Protein AF-A0A6N3R6K9-F1 (afdb_monomer)

Sequence (55 aa):
MPQLKGVIKTPTGEPLDGATITLTSIHNRAGILKSVFSHVTTQNGEYDFPVLPGV

Radius of gyration: 13.18 Å; Cα contacts (8 Å, |Δi|>4): 107; chains: 1; bounding box: 28×21×33 Å

Organism: NCBI:txid754091

Mean predicted aligned error: 4.35 Å

pLDDT: mean 90.09, std 10.03, range [58.09, 98.56]

Structure (mmCIF, N/CA/C/O backbone):
data_AF-A0A6N3R6K9-F1
#
_entry.id   AF-A0A6N3R6K9-F1
#
loop_
_atom_site.group_PDB
_atom_site.id
_atom_site.type_symbol
_atom_site.label_atom_id
_atom_site.label_alt_id
_atom_site.label_comp_id
_atom_site.label_asym_id
_atom_site.label_entity_id
_atom_site.label_seq_id
_atom_site.pdbx_PDB_ins_code
_atom_site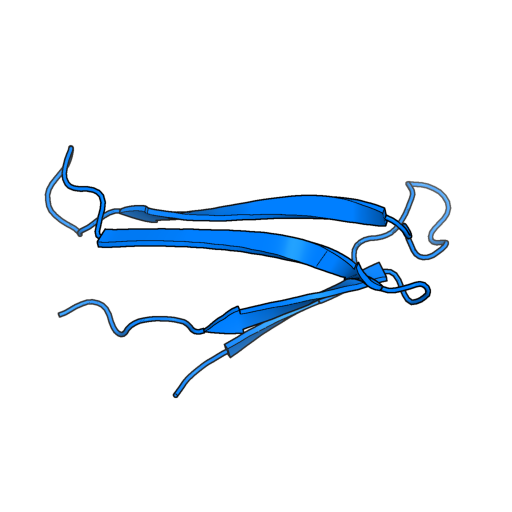.Cartn_x
_atom_site.Cartn_y
_atom_site.Cartn_z
_atom_site.occupancy
_atom_site.B_iso_or_equiv
_atom_site.auth_seq_id
_atom_site.auth_comp_id
_atom_site.auth_asym_id
_atom_site.auth_atom_id
_atom_site.pdbx_PDB_model_num
ATOM 1 N N . MET A 1 1 ? 16.710 -5.372 1.944 1.00 72.62 1 MET A 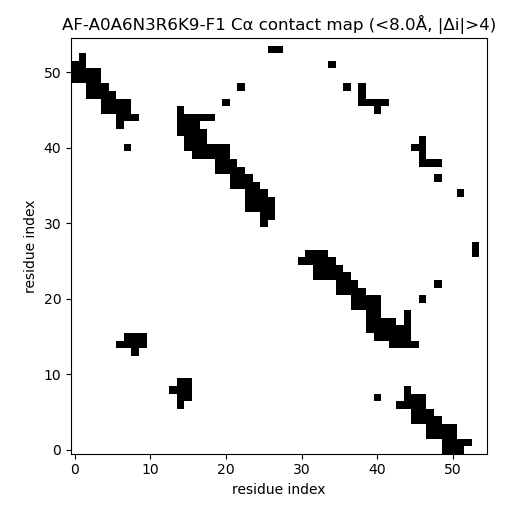N 1
ATOM 2 C CA . MET A 1 1 ? 16.173 -4.705 0.736 1.00 72.62 1 MET A CA 1
ATOM 3 C C . MET A 1 1 ? 15.525 -3.401 1.169 1.00 72.62 1 MET A C 1
ATOM 5 O O . MET A 1 1 ? 14.855 -3.438 2.200 1.00 72.62 1 MET A O 1
ATOM 9 N N . PRO A 1 2 ? 15.759 -2.277 0.471 1.00 86.94 2 PRO A N 1
ATOM 10 C CA . PRO A 1 2 ? 15.118 -1.010 0.807 1.00 86.94 2 PRO A CA 1
ATOM 11 C C . PRO A 1 2 ? 13.592 -1.139 0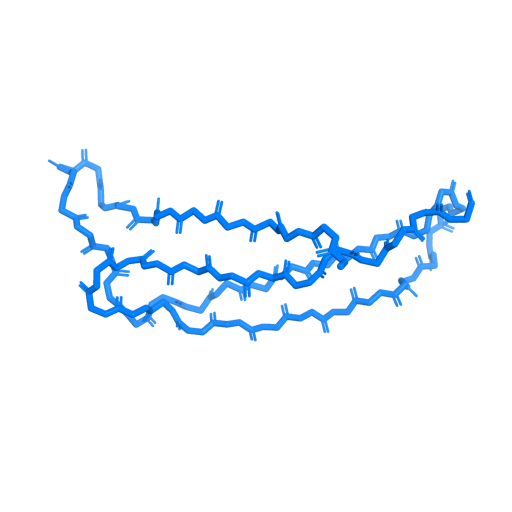.733 1.00 86.94 2 PRO A C 1
ATOM 13 O O . PRO A 1 2 ? 13.066 -1.899 -0.080 1.00 86.94 2 PRO A O 1
ATOM 16 N N . GLN A 1 3 ? 12.908 -0.412 1.610 1.00 91.69 3 GLN A N 1
ATOM 17 C CA . GLN A 1 3 ? 11.453 -0.413 1.736 1.00 91.69 3 GLN A CA 1
ATOM 18 C C . GLN A 1 3 ? 10.926 1.005 1.530 1.00 91.69 3 GLN A C 1
ATOM 20 O O . GLN A 1 3 ? 11.506 1.962 2.053 1.00 91.69 3 GLN A O 1
ATOM 25 N N . LEU A 1 4 ? 9.830 1.131 0.787 1.00 92.94 4 LEU A N 1
ATOM 26 C CA . LEU A 1 4 ? 9.034 2.347 0.712 1.00 92.94 4 LEU A CA 1
ATOM 27 C C . LEU A 1 4 ? 7.842 2.164 1.646 1.00 92.94 4 LEU A C 1
ATOM 29 O O . LEU A 1 4 ? 6.864 1.508 1.294 1.00 92.94 4 LEU A O 1
ATOM 33 N N . LYS A 1 5 ? 7.942 2.768 2.825 1.00 96.31 5 LYS A N 1
ATOM 34 C CA . LYS A 1 5 ? 6.920 2.701 3.866 1.00 96.31 5 LYS A CA 1
ATOM 35 C C . LYS A 1 5 ? 6.405 4.082 4.228 1.00 96.31 5 LYS A C 1
ATOM 37 O O . LYS A 1 5 ? 7.144 5.066 4.134 1.00 96.31 5 LYS A O 1
ATOM 42 N N . GLY A 1 6 ? 5.160 4.147 4.667 1.00 97.12 6 GLY A N 1
ATOM 43 C CA . GLY A 1 6 ? 4.529 5.397 5.063 1.00 97.12 6 GLY A CA 1
ATOM 44 C C . GLY A 1 6 ? 3.146 5.185 5.656 1.00 97.12 6 GLY A C 1
ATOM 45 O O . GLY A 1 6 ? 2.710 4.055 5.857 1.00 97.12 6 GLY A O 1
ATOM 46 N N . VAL A 1 7 ? 2.476 6.300 5.940 1.00 98.12 7 VAL A N 1
ATOM 47 C CA . VAL A 1 7 ? 1.113 6.337 6.474 1.00 98.12 7 VAL A CA 1
ATOM 48 C C . VAL A 1 7 ? 0.270 7.235 5.580 1.00 98.12 7 VAL A C 1
ATOM 50 O O . VAL A 1 7 ? 0.633 8.392 5.358 1.00 98.12 7 VAL A O 1
ATOM 53 N N . ILE A 1 8 ? -0.853 6.720 5.086 1.00 97.44 8 ILE A N 1
ATOM 54 C CA . ILE A 1 8 ? -1.878 7.516 4.409 1.00 97.44 8 ILE A CA 1
ATOM 55 C C . ILE A 1 8 ? -2.882 8.019 5.439 1.00 97.44 8 ILE A C 1
ATOM 57 O O . ILE A 1 8 ? -3.319 7.288 6.329 1.00 97.44 8 ILE A O 1
ATOM 61 N N . LYS A 1 9 ? -3.244 9.292 5.301 1.00 98.19 9 LYS A N 1
ATOM 62 C CA . LYS A 1 9 ? -4.185 9.984 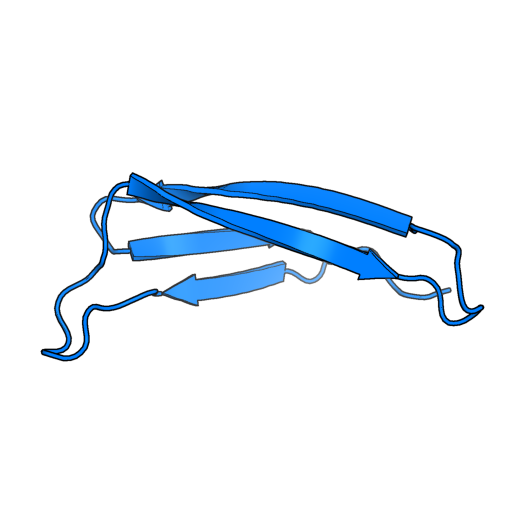6.176 1.00 98.19 9 LYS A CA 1
ATOM 63 C C . LYS A 1 9 ? -5.275 10.667 5.361 1.00 98.19 9 LYS A C 1
ATOM 65 O O . LYS A 1 9 ? -5.061 11.023 4.201 1.00 98.19 9 LYS A O 1
ATOM 70 N N . THR A 1 10 ? -6.424 10.871 5.986 1.00 96.56 10 THR A N 1
ATOM 71 C CA . THR A 1 10 ? -7.482 11.770 5.519 1.00 96.56 10 THR A CA 1
ATOM 72 C C . THR A 1 10 ? -6.983 13.228 5.511 1.00 96.56 10 THR A C 1
ATOM 74 O O . THR A 1 10 ? -5.960 13.541 6.132 1.00 96.56 10 THR A O 1
ATOM 77 N N . PRO A 1 11 ? -7.708 14.167 4.872 1.00 97.69 11 PRO A N 1
ATOM 78 C CA . PRO A 1 11 ? -7.375 15.594 4.935 1.00 97.69 11 PRO A CA 1
ATOM 79 C C . PRO A 1 11 ? -7.382 16.184 6.355 1.00 97.69 11 PRO A C 1
ATOM 81 O O . PRO A 1 11 ? -6.681 17.157 6.618 1.00 97.69 11 PRO A O 1
ATOM 84 N N . THR A 1 12 ? -8.162 15.600 7.264 1.00 97.25 12 THR A N 1
ATOM 85 C CA . THR A 1 12 ? -8.253 15.979 8.683 1.00 97.25 12 THR A CA 1
ATOM 86 C C . THR A 1 12 ? -7.161 15.334 9.544 1.00 97.25 12 THR A C 1
ATOM 88 O O . THR A 1 12 ? -6.945 15.751 10.680 1.00 97.25 12 THR A O 1
ATOM 91 N N . GLY A 1 13 ? -6.384 14.404 8.977 1.00 97.50 13 GLY A N 1
ATOM 92 C CA . GLY A 1 13 ? -5.180 13.842 9.584 1.00 97.50 13 GLY A CA 1
ATOM 93 C C . GLY A 1 13 ? -5.372 12.491 10.274 1.00 97.50 13 GLY A C 1
ATOM 94 O O . GLY A 1 13 ? -4.388 11.948 10.790 1.00 97.50 13 GLY A O 1
ATOM 95 N N . GLU A 1 14 ? -6.581 11.925 10.270 1.00 98.31 14 GLU A N 1
ATOM 96 C CA . GLU A 1 14 ? -6.812 10.560 10.745 1.00 98.31 14 GLU A CA 1
ATOM 97 C C . GLU A 1 14 ? -6.206 9.536 9.776 1.00 98.31 14 GLU A C 1
ATOM 99 O O . GLU A 1 14 ? -6.190 9.769 8.564 1.00 98.31 14 GLU A O 1
ATOM 104 N N . PRO A 1 15 ? -5.706 8.391 10.263 1.00 98.31 15 PRO A N 1
ATOM 105 C CA . PRO A 1 15 ? -5.252 7.323 9.385 1.00 98.31 15 PRO A CA 1
ATOM 106 C C . PRO A 1 15 ? -6.370 6.784 8.490 1.00 98.31 15 PRO A C 1
ATOM 108 O O . PRO A 1 15 ? -7.511 6.636 8.928 1.00 98.31 15 PRO A O 1
ATOM 111 N N . LEU A 1 16 ? -6.033 6.476 7.237 1.00 98.19 16 LEU A N 1
ATOM 112 C CA . LEU A 1 16 ? -6.986 5.919 6.281 1.00 98.19 16 LEU A CA 1
ATOM 113 C C . LEU A 1 16 ? -6.842 4.394 6.202 1.00 98.19 16 LEU A C 1
ATOM 115 O O . LEU A 1 16 ? -5.935 3.889 5.539 1.00 98.19 16 LEU A O 1
ATOM 119 N N . ASP A 1 17 ? -7.748 3.677 6.865 1.00 98.00 17 ASP A N 1
ATOM 120 C CA . ASP A 1 17 ? -7.853 2.212 6.817 1.00 98.00 17 ASP A CA 1
ATOM 121 C C . ASP A 1 17 ? -8.455 1.719 5.491 1.00 98.00 17 ASP A C 1
ATOM 123 O O . ASP A 1 17 ? -9.313 2.379 4.8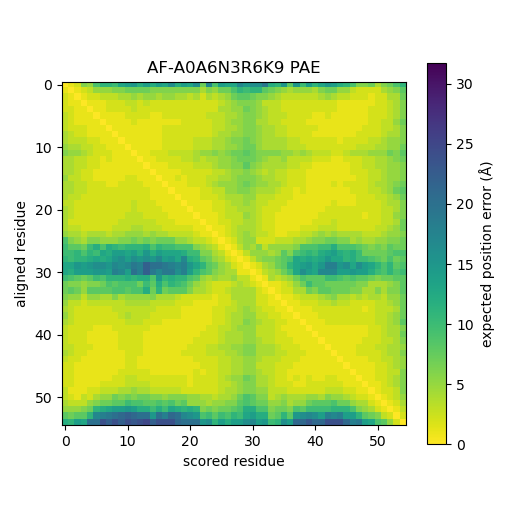96 1.00 98.00 17 ASP A O 1
ATOM 127 N N . GLY A 1 18 ? -8.019 0.547 5.027 1.00 97.56 18 GLY A N 1
ATOM 128 C CA . GLY A 1 18 ? -8.631 -0.150 3.894 1.00 97.56 18 GLY A CA 1
ATOM 129 C C . GLY A 1 18 ? -8.374 0.461 2.511 1.00 97.56 18 GLY A C 1
ATOM 130 O O . GLY A 1 18 ? -8.949 0.003 1.519 1.00 97.56 18 GLY A O 1
ATOM 131 N N . ALA A 1 19 ? -7.512 1.473 2.395 1.00 97.00 19 ALA A N 1
ATOM 132 C CA . ALA A 1 19 ? -7.166 2.064 1.108 1.00 97.00 19 ALA A CA 1
ATOM 133 C C . ALA A 1 19 ? -6.261 1.121 0.308 1.00 97.00 19 ALA A C 1
ATOM 135 O O . ALA A 1 19 ? -5.227 0.664 0.792 1.00 97.00 19 ALA A O 1
ATOM 136 N N . THR A 1 20 ? -6.615 0.858 -0.951 1.00 97.75 20 THR A N 1
ATOM 137 C CA . THR A 1 20 ? -5.744 0.101 -1.859 1.00 97.75 20 THR A CA 1
ATOM 138 C C . THR A 1 20 ? -4.721 1.036 -2.494 1.00 97.75 20 THR A C 1
ATOM 140 O O . THR A 1 20 ? -5.078 1.934 -3.256 1.00 97.75 20 THR A O 1
ATOM 143 N N . ILE A 1 21 ? -3.441 0.793 -2.226 1.00 96.50 21 ILE A N 1
ATOM 144 C CA . ILE A 1 21 ? -2.316 1.480 -2.862 1.00 96.50 21 ILE A CA 1
ATOM 145 C C . ILE A 1 21 ? -1.663 0.514 -3.843 1.00 96.50 21 ILE A C 1
ATOM 147 O O . ILE A 1 21 ? -1.357 -0.623 -3.489 1.00 96.50 21 ILE A O 1
ATOM 151 N N . THR A 1 22 ? -1.423 0.970 -5.072 1.00 95.19 22 THR A N 1
ATOM 152 C CA . THR A 1 22 ? -0.656 0.217 -6.070 1.00 95.19 22 THR A CA 1
ATOM 153 C C . THR A 1 22 ? 0.610 0.981 -6.430 1.00 95.19 22 THR A C 1
ATOM 155 O O . THR A 1 22 ? 0.548 2.060 -7.020 1.00 95.19 22 THR A O 1
ATOM 158 N N . LEU A 1 23 ? 1.764 0.412 -6.082 1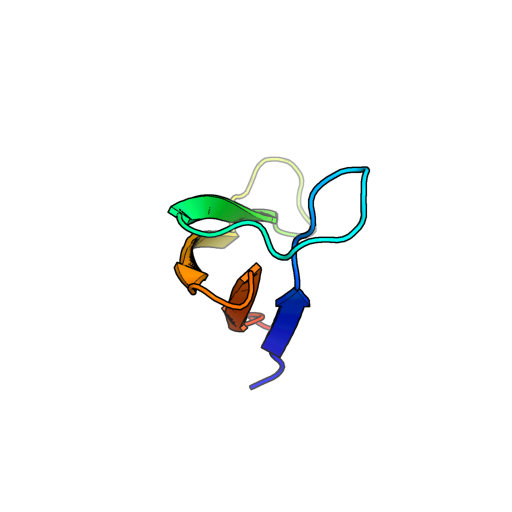.00 91.50 23 LEU A N 1
ATOM 159 C CA . LEU A 1 23 ? 3.074 0.922 -6.461 1.00 91.50 23 LEU A CA 1
ATOM 160 C C . LEU A 1 23 ? 3.499 0.281 -7.782 1.00 91.50 23 LEU A C 1
ATOM 162 O O . LEU A 1 23 ? 3.766 -0.919 -7.855 1.00 91.50 23 LEU A O 1
ATOM 166 N N . THR A 1 24 ? 3.601 1.107 -8.818 1.00 89.19 24 THR A N 1
ATOM 167 C CA . THR A 1 24 ? 4.109 0.693 -10.127 1.00 89.19 24 THR A CA 1
ATOM 168 C C . THR A 1 24 ? 5.522 1.224 -10.306 1.00 89.19 24 THR A C 1
ATOM 170 O O . THR A 1 24 ? 5.727 2.437 -10.339 1.00 89.19 24 THR A O 1
ATOM 173 N N . SER A 1 25 ? 6.500 0.326 -10.429 1.00 85.56 25 SER A N 1
ATOM 174 C CA . SER A 1 25 ? 7.863 0.706 -10.791 1.00 85.56 25 SER A CA 1
ATOM 175 C C . SER A 1 25 ? 8.064 0.552 -12.297 1.00 85.56 25 SER A C 1
ATOM 177 O O . SER A 1 25 ? 7.777 -0.494 -12.889 1.00 85.56 25 SER A O 1
ATOM 179 N N . ILE A 1 26 ? 8.550 1.618 -12.927 1.00 83.81 26 ILE A N 1
ATOM 180 C CA . ILE A 1 26 ? 8.881 1.644 -14.350 1.00 83.81 26 ILE A CA 1
ATOM 181 C C . ILE A 1 26 ? 10.403 1.583 -14.460 1.00 83.81 26 ILE A C 1
ATOM 183 O O . ILE A 1 26 ? 11.127 2.197 -13.674 1.00 83.81 26 ILE A O 1
ATOM 187 N N . HIS A 1 27 ? 10.899 0.808 -15.415 1.00 78.44 27 HIS A N 1
ATOM 188 C CA . HIS A 1 27 ? 12.314 0.802 -15.751 1.00 78.44 27 HIS A CA 1
ATOM 189 C C . HIS A 1 27 ? 12.743 2.188 -16.269 1.00 78.44 27 HIS A C 1
ATOM 191 O O . HIS A 1 27 ? 11.941 2.935 -16.822 1.00 78.44 27 HIS A O 1
ATOM 197 N N . ASN A 1 28 ? 14.033 2.524 -16.186 1.00 73.75 28 ASN A N 1
ATOM 198 C CA . ASN A 1 28 ? 14.570 3.762 -16.781 1.00 73.75 28 ASN A CA 1
ATOM 199 C C . ASN A 1 28 ? 14.429 3.830 -18.321 1.00 73.75 28 ASN A C 1
ATOM 201 O O . ASN A 1 28 ? 14.679 4.870 -18.924 1.00 73.75 28 ASN A O 1
ATOM 205 N N . ARG A 1 29 ? 14.026 2.725 -18.958 1.00 76.94 29 ARG A N 1
ATOM 206 C CA . ARG A 1 29 ? 13.607 2.674 -20.356 1.00 76.94 29 ARG A CA 1
ATOM 207 C C . ARG A 1 29 ? 12.095 2.840 -20.394 1.00 76.94 29 ARG A C 1
ATOM 209 O O . ARG A 1 29 ? 11.373 2.021 -19.824 1.00 76.94 29 ARG A O 1
ATOM 216 N N . ALA A 1 30 ? 11.638 3.892 -21.068 1.00 74.12 30 ALA A N 1
ATOM 217 C CA . ALA A 1 30 ? 10.219 4.185 -21.210 1.00 74.12 30 ALA A CA 1
ATOM 218 C C . ALA A 1 30 ? 9.446 2.954 -21.721 1.00 74.12 30 ALA A C 1
ATOM 220 O O . ALA A 1 30 ? 9.901 2.254 -22.624 1.00 74.12 30 ALA A O 1
ATOM 221 N N . GLY A 1 31 ? 8.281 2.695 -21.125 1.00 72.44 31 GLY A N 1
ATOM 222 C CA . GLY A 1 31 ? 7.374 1.625 -21.547 1.00 72.44 31 GLY A CA 1
ATOM 223 C C . GLY A 1 31 ? 7.643 0.233 -20.964 1.00 72.44 31 GLY A C 1
ATOM 224 O O . GLY A 1 31 ? 6.871 -0.676 -21.254 1.00 72.44 31 GLY A O 1
ATOM 225 N N . ILE A 1 32 ? 8.674 0.038 -20.129 1.00 81.38 32 ILE A N 1
ATOM 226 C CA . ILE A 1 32 ? 8.924 -1.256 -19.470 1.00 81.38 32 ILE A CA 1
ATOM 227 C C . ILE A 1 32 ? 8.489 -1.195 -18.004 1.00 81.38 32 ILE A C 1
ATOM 229 O O . ILE A 1 32 ? 9.103 -0.508 -17.187 1.00 81.38 32 ILE A O 1
ATOM 233 N N . LEU A 1 33 ? 7.449 -1.958 -17.662 1.00 81.56 33 LEU A N 1
ATOM 234 C CA . LEU A 1 33 ? 7.062 -2.214 -16.276 1.00 81.56 33 LEU A CA 1
ATOM 235 C C . LEU A 1 33 ? 8.073 -3.158 -15.630 1.00 81.56 33 LEU A C 1
ATOM 237 O O . LEU A 1 33 ? 8.379 -4.218 -16.173 1.00 81.56 33 LEU A O 1
ATOM 241 N N . LYS A 1 34 ? 8.584 -2.774 -14.464 1.00 82.50 34 LYS A N 1
ATOM 242 C CA . LYS A 1 34 ? 9.543 -3.585 -13.716 1.00 82.50 34 LYS A CA 1
ATOM 243 C C . LYS A 1 34 ? 8.869 -4.377 -12.605 1.00 82.50 34 LYS A C 1
ATOM 245 O O . LYS A 1 34 ? 9.193 -5.543 -12.402 1.00 82.50 34 LYS A O 1
ATOM 250 N N . SER A 1 35 ? 7.940 -3.757 -11.887 1.00 86.00 35 SER A N 1
ATOM 251 C CA . SER A 1 35 ? 7.130 -4.442 -10.884 1.00 86.00 35 SER A CA 1
ATOM 252 C C . SER A 1 35 ? 5.844 -3.688 -10.600 1.00 86.00 35 SER A C 1
ATOM 254 O O . SER A 1 35 ? 5.784 -2.462 -10.717 1.00 86.00 35 SER A O 1
ATOM 256 N N . VAL A 1 36 ? 4.839 -4.440 -10.168 1.00 90.69 36 VAL A N 1
ATOM 257 C CA . VAL A 1 36 ? 3.596 -3.914 -9.614 1.00 90.69 36 VAL A CA 1
ATOM 258 C C . VAL A 1 36 ? 3.393 -4.587 -8.266 1.00 90.69 36 VAL A C 1
ATOM 260 O O . VAL A 1 36 ? 3.406 -5.814 -8.181 1.00 90.69 36 VAL A O 1
ATOM 263 N N . PHE A 1 37 ? 3.237 -3.783 -7.221 1.00 93.12 37 PHE A N 1
ATOM 264 C CA . PHE A 1 37 ? 2.870 -4.251 -5.891 1.00 93.12 37 PH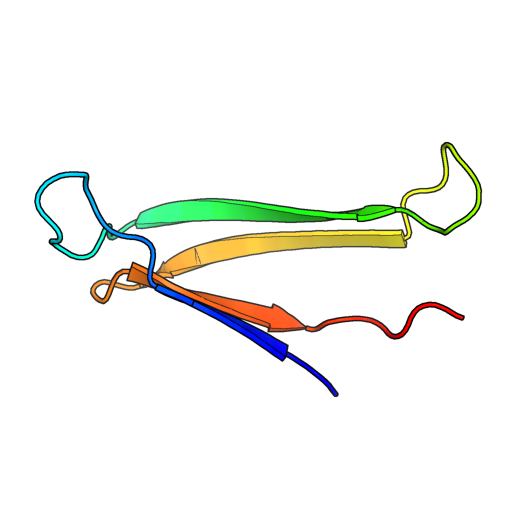E A CA 1
ATOM 265 C C . PHE A 1 37 ? 1.595 -3.546 -5.454 1.00 93.12 37 PHE A C 1
ATOM 267 O O . PHE A 1 37 ? 1.455 -2.343 -5.667 1.00 93.12 37 PHE A O 1
ATOM 274 N N . SER A 1 38 ? 0.695 -4.278 -4.806 1.00 95.88 38 SER A N 1
ATOM 275 C CA . SER A 1 38 ? -0.514 -3.714 -4.215 1.00 95.88 38 SER A CA 1
ATOM 276 C C . SER A 1 38 ? -0.558 -4.033 -2.728 1.00 95.88 38 SER A C 1
ATOM 278 O O . SER A 1 38 ? -0.171 -5.123 -2.308 1.00 95.88 38 SER A O 1
ATOM 280 N N . HIS A 1 39 ? -1.012 -3.067 -1.940 1.00 96.69 39 HIS A N 1
ATOM 281 C CA . HIS A 1 39 ? -1.174 -3.191 -0.499 1.00 96.69 39 HIS A CA 1
ATOM 282 C C . HIS A 1 39 ? -2.473 -2.507 -0.085 1.00 96.69 39 HIS A C 1
ATOM 284 O O . HIS A 1 39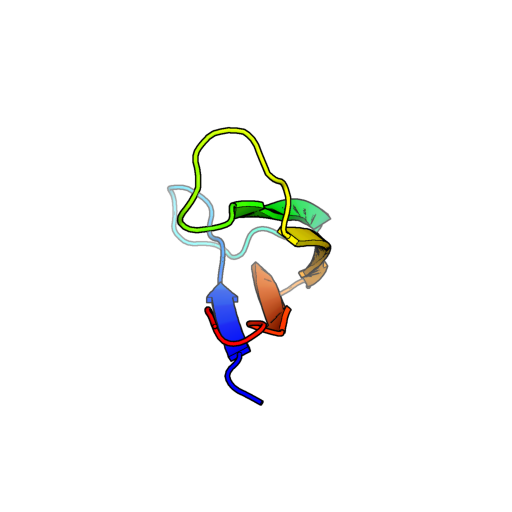 ? -2.802 -1.439 -0.601 1.00 96.69 39 HIS A O 1
ATOM 290 N N . VAL A 1 40 ? -3.202 -3.130 0.834 1.00 98.12 40 VAL A N 1
ATOM 291 C CA . VAL A 1 40 ? -4.340 -2.505 1.508 1.00 98.12 40 VAL A CA 1
ATOM 292 C C . VAL A 1 40 ? -3.816 -1.941 2.816 1.00 98.12 40 VAL A C 1
ATOM 294 O O . VAL A 1 40 ? -3.189 -2.683 3.569 1.00 98.12 40 VAL A O 1
ATOM 297 N N . THR A 1 41 ? -4.021 -0.650 3.061 1.00 98.12 41 THR A N 1
ATOM 298 C CA . THR A 1 41 ? -3.526 -0.013 4.282 1.00 98.12 41 THR A CA 1
ATOM 299 C C . THR A 1 41 ? -4.108 -0.662 5.530 1.00 98.12 41 THR A C 1
ATOM 301 O O . THR A 1 41 ? -5.249 -1.124 5.534 1.00 98.12 41 THR A O 1
ATOM 304 N N . THR A 1 42 ? -3.307 -0.696 6.595 1.00 98.44 42 THR A N 1
ATOM 305 C CA . THR A 1 42 ? -3.760 -1.169 7.909 1.00 98.44 42 THR A CA 1
ATOM 306 C C . THR A 1 42 ? -4.711 -0.160 8.563 1.00 98.44 42 THR A C 1
ATOM 308 O O . THR A 1 42 ? -4.844 0.973 8.100 1.00 98.44 42 THR A O 1
ATOM 311 N N . GLN A 1 43 ? -5.266 -0.513 9.726 1.00 98.25 43 GLN A N 1
ATOM 312 C CA . GLN A 1 43 ? -6.060 0.405 10.557 1.00 98.25 43 GLN A CA 1
ATOM 313 C C . GLN A 1 43 ? -5.302 1.679 10.970 1.00 98.25 43 GLN A C 1
ATOM 315 O O . GLN A 1 43 ? -5.915 2.712 11.223 1.00 98.25 43 GLN A O 1
ATOM 320 N N . ASN A 1 44 ? -3.966 1.631 10.987 1.00 98.19 44 ASN A N 1
ATOM 321 C CA . ASN A 1 44 ? -3.103 2.788 11.237 1.00 98.19 44 ASN A CA 1
ATOM 322 C C . ASN A 1 44 ? -2.740 3.551 9.952 1.00 98.19 44 ASN A C 1
ATOM 324 O O . ASN A 1 44 ? -1.872 4.423 9.986 1.00 98.19 44 ASN A O 1
ATOM 328 N N . GLY A 1 45 ? -3.368 3.231 8.818 1.00 98.19 45 GLY A N 1
ATOM 329 C CA . GLY A 1 45 ? -3.095 3.827 7.510 1.00 98.19 45 GLY A CA 1
ATOM 330 C C . GLY A 1 45 ? -1.742 3.431 6.916 1.00 98.19 45 GLY A C 1
ATOM 331 O O . GLY A 1 45 ? -1.279 4.071 5.972 1.00 98.19 45 GLY A O 1
ATOM 332 N N . GLU A 1 46 ? -1.075 2.422 7.475 1.00 98.56 46 GLU A N 1
ATOM 333 C CA . GLU A 1 46 ? 0.293 2.062 7.105 1.00 98.56 46 GLU A CA 1
ATOM 334 C C . GLU A 1 46 ? 0.338 1.293 5.784 1.00 98.56 46 GLU A C 1
ATOM 336 O O . GLU A 1 46 ? -0.542 0.484 5.493 1.00 98.56 46 GLU A O 1
ATOM 341 N N . TYR A 1 47 ? 1.401 1.517 5.014 1.00 97.62 47 TYR A N 1
ATOM 342 C CA . TYR A 1 47 ? 1.782 0.682 3.881 1.00 97.62 47 TYR A CA 1
ATOM 343 C C . TYR A 1 47 ? 3.282 0.390 3.910 1.00 97.62 47 TYR A C 1
ATOM 345 O O . TYR A 1 47 ? 4.076 1.197 4.406 1.00 97.62 47 TYR A O 1
ATOM 353 N N . ASP A 1 48 ? 3.671 -0.740 3.321 1.00 96.44 48 ASP A N 1
ATOM 354 C CA . ASP A 1 48 ? 5.068 -1.136 3.155 1.00 96.44 48 ASP A CA 1
ATOM 355 C C . ASP A 1 48 ? 5.261 -1.859 1.815 1.00 96.44 48 ASP A C 1
ATOM 357 O O . ASP A 1 48 ? 4.606 -2.869 1.539 1.00 96.44 48 ASP A O 1
ATOM 361 N N . PHE A 1 49 ? 6.139 -1.324 0.965 1.00 94.19 49 PHE A N 1
ATOM 362 C CA . PHE A 1 49 ? 6.465 -1.902 -0.333 1.00 94.19 49 PHE A CA 1
ATOM 363 C C . PHE A 1 49 ? 7.958 -2.208 -0.460 1.00 94.19 49 PHE A C 1
ATOM 365 O O . PHE A 1 49 ? 8.790 -1.310 -0.271 1.00 94.19 49 PHE A O 1
ATOM 372 N N . PRO A 1 50 ? 8.321 -3.415 -0.935 1.00 90.88 50 PRO A N 1
ATOM 373 C CA . PRO A 1 50 ? 9.699 -3.702 -1.284 1.00 90.88 50 PRO A CA 1
ATOM 374 C C . PRO A 1 50 ? 10.115 -2.862 -2.493 1.00 90.88 50 PRO A C 1
ATOM 376 O O . PRO A 1 50 ? 9.475 -2.881 -3.548 1.00 90.88 50 PRO A O 1
ATOM 379 N N . VAL A 1 51 ? 11.234 -2.151 -2.365 1.00 83.69 51 VAL A N 1
ATOM 380 C CA . VAL A 1 51 ? 11.834 -1.424 -3.485 1.00 83.69 51 VAL A CA 1
ATOM 381 C C . VAL A 1 51 ? 12.853 -2.332 -4.157 1.00 83.69 51 VAL A C 1
ATOM 383 O O . VAL A 1 51 ? 13.886 -2.680 -3.580 1.00 83.69 51 VAL A O 1
ATOM 386 N N . LEU A 1 52 ? 12.565 -2.706 -5.403 1.00 78.62 52 LEU A N 1
ATOM 387 C CA . LEU A 1 52 ? 13.507 -3.441 -6.238 1.00 78.62 52 LEU A CA 1
ATOM 388 C C . LEU A 1 52 ? 14.560 -2.463 -6.781 1.00 78.62 52 LEU A C 1
ATOM 390 O O . LEU A 1 52 ? 14.185 -1.550 -7.525 1.00 78.62 52 LEU A O 1
ATOM 394 N N . PRO A 1 53 ? 15.858 -2.644 -6.466 1.00 70.81 53 PRO A N 1
ATOM 395 C CA . PRO A 1 53 ? 16.921 -1.753 -6.925 1.00 70.81 53 PRO A CA 1
ATOM 396 C C . PRO A 1 53 ? 16.837 -1.560 -8.432 1.00 70.81 53 PRO A C 1
ATOM 398 O O . PRO A 1 53 ? 16.849 -2.552 -9.161 1.00 70.81 53 PRO A O 1
ATOM 401 N N . GLY A 1 54 ? 16.684 -0.313 -8.895 1.00 66.19 54 GLY A N 1
ATOM 402 C CA . GLY A 1 54 ? 16.934 0.064 -10.289 1.00 66.19 54 GLY A CA 1
ATOM 403 C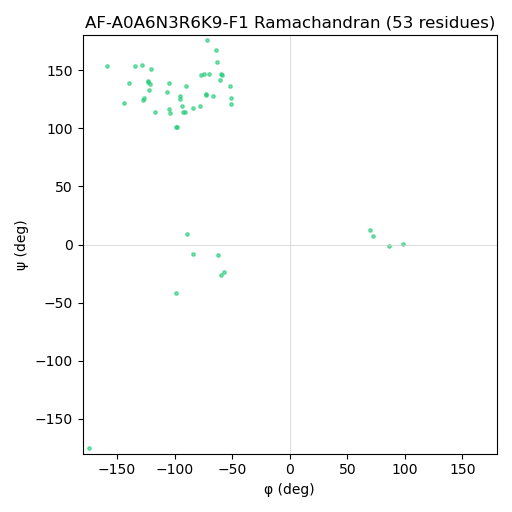 C . GLY A 1 54 ? 18.315 -0.450 -10.668 1.00 66.19 54 GLY A C 1
ATOM 404 O O . GLY A 1 54 ? 19.230 -0.228 -9.887 1.00 66.19 54 GLY A O 1
ATOM 405 N N . VAL A 1 55 ? 18.408 -1.216 -11.758 1.00 58.09 55 VAL A N 1
ATOM 406 C CA . VAL A 1 55 ? 19.672 -1.750 -12.298 1.00 58.09 55 VAL A CA 1
ATOM 407 C C . VAL A 1 55 ? 20.832 -0.774 -12.155 1.00 58.09 55 VAL A C 1
ATOM 409 O O . VAL A 1 55 ? 20.623 0.410 -12.507 1.00 58.09 55 VAL A O 1
#

Foldseek 3Di:
DDKDKDFDADPVGQTDFQDKDWDWDAAPDPPRTDDIDIDGAHNRRMDIDDDDDRD

Secondary structure (DSSP, 8-state):
--EEEEE-B-TTS-B-TT-EEEEEEE-SSTT-EEEEEEEE--TT-EEEEE-PPP-

Nearest PDB structures (foldseek):
  3e8v-assembly1_A  TM=7.742E-01  e=1.394E+00  Bacteroides fragilis NCTC 9343
  6yoa-assembly1_B  TM=6.853E-01  e=1.965E+00  Ligustrum vulgare

Solvent-accessible surface area (backbone atoms only — not comparable to full-atom values): 3469 Å² total; per-residue (Å²): 125,58,69,56,65,55,66,46,56,47,100,90,63,50,52,35,52,69,44,78,46,73,54,74,43,67,44,99,53,85,93,40,79,69,49,77,48,75,48,63,20,37,79,70,6,36,50,79,42,85,49,75,79,78,129

InterPro domains:
  IPR008969 Carboxypeptidase-like, regulatory domain superfamily [SSF49464] (4-54)